Protein AF-A0A958UTD5-F1 (afdb_monomer_lite)

Structure (mmCIF, N/CA/C/O backbone):
data_AF-A0A958UTD5-F1
#
_entry.id   AF-A0A958UTD5-F1
#
loop_
_atom_site.group_PDB
_atom_site.id
_atom_site.type_symbol
_atom_site.label_atom_id
_atom_site.label_alt_id
_atom_site.label_comp_id
_atom_site.label_asym_id
_atom_site.label_entity_id
_atom_site.label_seq_id
_atom_site.pdbx_PDB_ins_code
_atom_site.Cartn_x
_atom_site.Cartn_y
_atom_site.Cartn_z
_atom_site.occupancy
_atom_site.B_iso_or_equiv
_atom_site.auth_seq_id
_atom_site.auth_comp_id
_atom_site.auth_asym_id
_atom_site.auth_atom_id
_atom_site.pdbx_PDB_model_num
ATOM 1 N N . MET A 1 1 ? 31.547 -6.204 -15.109 1.00 34.34 1 MET A N 1
ATOM 2 C CA . MET A 1 1 ? 30.559 -6.948 -15.912 1.00 34.34 1 MET A CA 1
ATOM 3 C C . MET A 1 1 ? 29.191 -6.497 -15.443 1.00 34.34 1 MET A C 1
ATOM 5 O O . MET A 1 1 ? 28.752 -6.957 -14.401 1.00 34.34 1 MET A O 1
ATOM 9 N N . PHE A 1 2 ? 28.576 -5.551 -16.143 1.00 44.38 2 PHE A N 1
ATOM 10 C CA . PHE A 1 2 ? 27.148 -5.279 -16.006 1.00 44.38 2 PHE A CA 1
ATOM 11 C C . PHE A 1 2 ? 26.565 -5.608 -17.376 1.00 44.38 2 PHE A C 1
ATOM 13 O O . PHE A 1 2 ? 27.092 -5.144 -18.383 1.00 44.38 2 PHE A O 1
ATOM 20 N N . SER A 1 3 ? 25.631 -6.554 -17.414 1.00 45.47 3 SER A N 1
ATOM 21 C CA . SER A 1 3 ? 24.978 -6.964 -18.653 1.00 45.47 3 SER A CA 1
ATOM 22 C C . SER A 1 3 ? 23.932 -5.908 -18.993 1.00 45.47 3 SER A C 1
ATOM 24 O O . SER A 1 3 ? 23.041 -5.669 -18.185 1.00 45.47 3 SER A O 1
ATOM 26 N N . ASP A 1 4 ? 24.034 -5.284 -20.167 1.00 53.72 4 ASP A N 1
ATOM 27 C CA . ASP A 1 4 ? 23.100 -4.252 -20.655 1.00 53.72 4 ASP A CA 1
ATOM 28 C C . ASP A 1 4 ? 21.785 -4.840 -21.211 1.00 53.72 4 ASP A C 1
ATOM 30 O O . ASP A 1 4 ? 21.012 -4.162 -21.881 1.00 53.72 4 ASP A O 1
ATOM 34 N N . THR A 1 5 ? 21.525 -6.125 -20.965 1.00 56.47 5 THR A N 1
ATOM 35 C CA . THR A 1 5 ? 20.341 -6.843 -21.451 1.00 56.47 5 THR A CA 1
ATOM 36 C C . THR A 1 5 ? 19.611 -7.455 -20.269 1.00 56.47 5 THR A C 1
ATOM 38 O O . THR A 1 5 ? 20.050 -8.463 -19.723 1.00 56.47 5 THR A O 1
ATOM 41 N N . TYR A 1 6 ? 18.506 -6.823 -19.874 1.00 56.47 6 TYR A N 1
ATOM 42 C CA . TYR A 1 6 ? 17.546 -7.424 -18.956 1.00 56.47 6 TYR A CA 1
ATOM 43 C C . TYR A 1 6 ? 16.727 -8.454 -19.730 1.00 56.47 6 TYR A C 1
ATOM 45 O O . TYR A 1 6 ? 16.161 -8.139 -20.780 1.00 56.47 6 TYR A O 1
ATOM 53 N N . PHE A 1 7 ? 16.659 -9.683 -19.228 1.00 61.56 7 PHE A N 1
ATOM 54 C CA . PHE A 1 7 ? 15.677 -10.653 -19.706 1.00 61.56 7 PHE A CA 1
ATOM 55 C C . PHE A 1 7 ? 14.349 -10.433 -18.967 1.00 61.56 7 PHE A C 1
ATOM 57 O O . PHE A 1 7 ? 14.340 -10.075 -17.794 1.00 61.56 7 PHE A O 1
ATOM 64 N N . GLU A 1 8 ? 13.210 -10.701 -19.610 1.00 61.16 8 GLU A N 1
ATOM 65 C CA . GLU A 1 8 ? 11.864 -10.569 -19.007 1.00 61.16 8 GLU A CA 1
ATOM 66 C C . GLU A 1 8 ? 11.704 -11.301 -17.654 1.00 61.16 8 GLU A C 1
ATOM 68 O O . GLU A 1 8 ? 10.902 -10.910 -16.806 1.00 61.16 8 GLU A O 1
ATOM 73 N N . ASN A 1 9 ? 12.492 -12.358 -17.428 1.00 60.03 9 ASN A N 1
ATOM 74 C CA . ASN A 1 9 ? 12.509 -13.133 -16.183 1.00 60.03 9 ASN A CA 1
ATOM 75 C C . ASN A 1 9 ? 13.319 -12.488 -15.043 1.00 60.03 9 ASN A C 1
ATOM 77 O O . ASN A 1 9 ? 13.355 -13.034 -13.944 1.00 60.03 9 ASN A O 1
ATOM 81 N N . GLU A 1 10 ? 13.955 -11.347 -15.291 1.00 73.12 10 GLU A N 1
ATOM 82 C CA . GLU A 1 10 ? 14.724 -10.573 -14.310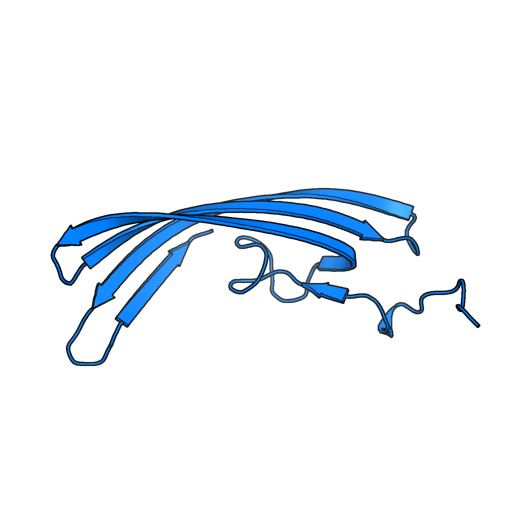 1.00 73.12 10 GLU A CA 1
ATOM 83 C C . GLU A 1 10 ? 14.011 -9.270 -13.912 1.00 73.12 10 GLU A C 1
ATOM 85 O O . GLU A 1 10 ? 14.483 -8.553 -13.030 1.00 73.12 10 GLU A O 1
ATOM 90 N N . LEU A 1 11 ? 12.867 -8.957 -14.539 1.00 83.19 11 LEU A N 1
ATOM 91 C CA . LEU A 1 11 ? 12.060 -7.791 -14.188 1.00 83.19 11 LEU A CA 1
ATOM 92 C C . LEU A 1 11 ? 11.470 -7.940 -12.783 1.00 83.19 11 LEU A C 1
ATOM 94 O O . LEU A 1 11 ? 10.943 -8.991 -12.406 1.00 83.19 11 LEU A O 1
ATOM 98 N N . LEU A 1 12 ? 11.484 -6.840 -12.034 1.00 88.81 12 LEU A N 1
ATOM 99 C CA . LEU A 1 12 ? 10.781 -6.732 -10.765 1.00 88.81 12 LEU A CA 1
ATOM 100 C C . LEU A 1 12 ? 9.281 -6.780 -11.040 1.00 88.81 12 LEU A C 1
ATOM 102 O O . LEU A 1 12 ? 8.767 -5.965 -11.807 1.00 88.81 12 LEU A O 1
ATOM 106 N N . ARG A 1 13 ? 8.585 -7.720 -10.396 1.00 91.12 13 ARG A N 1
ATOM 107 C CA . ARG A 1 13 ? 7.129 -7.854 -10.479 1.00 91.12 13 ARG A CA 1
ATOM 108 C C . ARG A 1 13 ? 6.479 -7.367 -9.196 1.00 91.12 13 ARG A C 1
ATOM 110 O O . ARG A 1 13 ? 6.937 -7.703 -8.107 1.00 91.12 13 ARG A O 1
ATOM 117 N N . PHE A 1 14 ? 5.446 -6.545 -9.334 1.00 94.06 14 PHE A N 1
ATOM 118 C CA . PHE A 1 14 ? 4.767 -5.907 -8.211 1.00 94.06 14 PHE A CA 1
ATOM 119 C C . PHE A 1 14 ? 3.314 -5.549 -8.565 1.00 94.06 14 PHE A C 1
ATOM 121 O O . PHE A 1 14 ? 2.822 -5.882 -9.643 1.00 94.06 14 PHE A O 1
ATOM 128 N N . GLY A 1 15 ? 2.606 -4.907 -7.637 1.00 91.50 15 GLY A N 1
ATOM 129 C CA . GLY A 1 15 ? 1.147 -4.758 -7.669 1.00 91.50 15 GLY A CA 1
ATOM 130 C C . GLY A 1 15 ? 0.479 -5.661 -6.635 1.00 91.50 15 GLY A C 1
ATOM 131 O O . GLY A 1 15 ? 1.024 -6.705 -6.269 1.00 91.50 15 GLY A O 1
ATOM 132 N N . GLY A 1 16 ? -0.666 -5.229 -6.112 1.00 92.56 16 GLY A N 1
ATOM 133 C CA . GLY A 1 16 ? -1.403 -5.925 -5.058 1.00 92.56 16 GLY A CA 1
ATOM 134 C C . GLY A 1 16 ? -1.291 -5.264 -3.683 1.00 92.56 16 GLY A C 1
ATOM 135 O O . GLY A 1 16 ? -0.655 -4.225 -3.493 1.00 92.56 16 GLY A O 1
ATOM 136 N N . ILE A 1 17 ? -1.918 -5.891 -2.684 1.00 89.06 17 ILE A N 1
ATOM 137 C CA . ILE A 1 17 ? -2.159 -5.285 -1.363 1.00 89.06 17 ILE A CA 1
ATOM 138 C C . ILE A 1 17 ? -0.885 -4.928 -0.571 1.00 89.06 17 ILE A C 1
ATOM 140 O O . ILE A 1 17 ? -0.930 -4.056 0.296 1.00 89.06 17 ILE A O 1
ATOM 144 N N . ASN A 1 18 ? 0.241 -5.579 -0.879 1.00 87.81 18 ASN A N 1
ATOM 145 C CA . ASN A 1 18 ? 1.548 -5.354 -0.245 1.00 87.81 18 ASN A CA 1
ATOM 146 C C . ASN A 1 18 ? 2.474 -4.436 -1.069 1.00 87.81 18 ASN A C 1
ATOM 148 O O . ASN A 1 18 ? 3.654 -4.308 -0.753 1.00 87.81 18 ASN A O 1
ATOM 152 N N . SER A 1 19 ? 1.961 -3.837 -2.144 1.00 91.75 19 SER A N 1
ATOM 153 C CA . SER A 1 19 ? 2.702 -2.980 -3.067 1.00 91.75 19 SER A CA 1
ATOM 154 C C . SER A 1 19 ? 1.871 -1.724 -3.367 1.00 91.75 19 SER A C 1
ATOM 156 O O . SER A 1 19 ? 1.474 -1.026 -2.436 1.00 91.75 19 SER A O 1
ATOM 158 N N . ILE A 1 20 ? 1.607 -1.406 -4.636 1.00 93.94 20 ILE A N 1
ATOM 159 C CA . ILE A 1 20 ? 0.611 -0.407 -5.021 1.00 93.94 20 ILE A CA 1
ATOM 160 C C . ILE A 1 20 ? -0.792 -1.025 -4.970 1.00 93.94 20 ILE A C 1
ATOM 162 O O . ILE A 1 20 ? -1.114 -1.959 -5.710 1.00 93.94 20 ILE A O 1
ATOM 166 N N . ARG A 1 21 ? -1.626 -0.512 -4.064 1.00 95.12 21 ARG A N 1
ATOM 167 C CA . ARG A 1 21 ? -3.002 -0.982 -3.867 1.00 95.12 21 ARG A CA 1
ATOM 168 C C . ARG A 1 21 ? -3.902 -0.476 -5.001 1.00 95.12 21 ARG A C 1
ATOM 170 O O . ARG A 1 21 ? -3.655 0.593 -5.553 1.00 95.12 21 ARG A O 1
ATOM 177 N N . GLY A 1 22 ? -4.919 -1.269 -5.351 1.00 91.62 22 GLY A N 1
ATOM 178 C CA . GLY A 1 22 ? -5.794 -1.038 -6.514 1.00 91.62 22 GLY A CA 1
ATOM 179 C C . GLY A 1 22 ? -5.308 -1.687 -7.819 1.00 91.62 22 GLY A C 1
ATOM 180 O O . GLY A 1 22 ? -5.950 -1.552 -8.856 1.00 91.62 22 GLY A O 1
ATOM 181 N N . PHE A 1 23 ? -4.185 -2.413 -7.776 1.00 94.69 23 PHE A N 1
ATOM 182 C CA . PHE A 1 23 ? -3.646 -3.181 -8.901 1.00 94.69 23 PHE A CA 1
ATOM 183 C C . PHE A 1 23 ? -3.623 -4.671 -8.567 1.00 94.69 23 PHE A C 1
ATOM 185 O O . PHE A 1 23 ? -3.430 -5.048 -7.410 1.00 94.69 23 PHE A O 1
ATOM 192 N N . GLU A 1 24 ? -3.776 -5.507 -9.593 1.00 94.00 24 GLU A N 1
ATOM 193 C CA . GLU A 1 24 ? -3.690 -6.963 -9.466 1.00 94.00 24 GLU A CA 1
ATOM 194 C C . GLU A 1 24 ? -2.291 -7.408 -9.022 1.00 94.00 24 GLU A C 1
ATOM 196 O O . GLU A 1 24 ? -1.276 -6.770 -9.334 1.00 94.00 24 GLU A O 1
ATOM 201 N N . GLU A 1 25 ? -2.233 -8.522 -8.296 1.00 93.50 25 G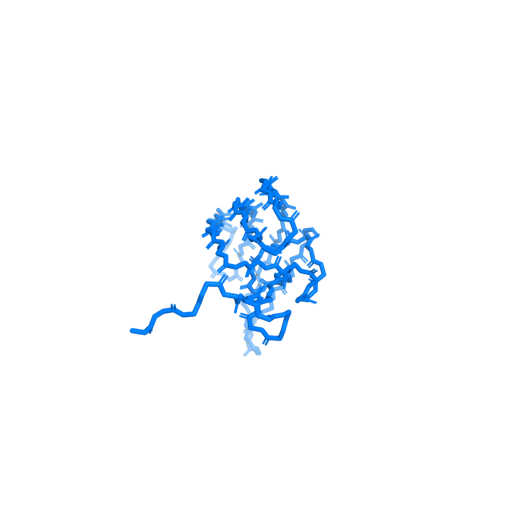LU A N 1
ATOM 202 C CA . GLU A 1 25 ? -0.991 -9.025 -7.715 1.00 93.50 25 GLU A CA 1
ATOM 203 C C . GLU A 1 25 ? 0.039 -9.395 -8.796 1.00 93.50 25 GLU A C 1
ATOM 205 O O . GLU A 1 25 ? -0.260 -10.142 -9.726 1.00 93.50 25 GLU A O 1
ATOM 210 N N . ASN A 1 26 ? 1.266 -8.871 -8.671 1.00 91.88 26 ASN A N 1
ATOM 211 C CA . ASN A 1 26 ? 2.383 -9.104 -9.606 1.00 91.88 26 ASN A CA 1
ATOM 212 C C . ASN A 1 26 ? 2.092 -8.764 -11.084 1.00 91.88 26 ASN A C 1
ATOM 214 O O . ASN A 1 26 ? 2.767 -9.273 -11.986 1.00 91.88 26 ASN A O 1
ATOM 218 N N . SER A 1 27 ? 1.098 -7.910 -11.340 1.00 92.19 27 SER A N 1
ATOM 219 C CA . SER A 1 27 ? 0.689 -7.511 -12.692 1.00 92.19 27 SER A CA 1
ATOM 220 C C . SER A 1 27 ? 1.616 -6.478 -13.339 1.00 92.19 27 SER A C 1
ATOM 222 O O . SER A 1 27 ? 1.675 -6.394 -14.565 1.00 92.19 27 SER A O 1
ATOM 224 N N . LEU A 1 28 ? 2.362 -5.716 -12.538 1.00 93.12 28 LEU A N 1
ATOM 225 C CA . LEU A 1 28 ? 3.278 -4.678 -13.004 1.00 93.12 28 LEU A CA 1
ATOM 226 C C . LEU A 1 28 ? 4.695 -5.241 -13.086 1.00 93.12 28 LEU A C 1
ATOM 228 O O . LEU A 1 28 ? 5.145 -5.904 -12.154 1.00 93.12 28 LEU A O 1
ATOM 232 N N . ALA A 1 29 ? 5.400 -4.961 -14.182 1.00 93.00 29 ALA A N 1
ATOM 233 C CA . ALA A 1 29 ? 6.775 -5.398 -14.404 1.00 93.00 29 ALA A CA 1
ATOM 234 C C . ALA A 1 29 ? 7.671 -4.202 -14.749 1.00 93.00 29 ALA A C 1
ATOM 236 O O . ALA A 1 29 ? 7.337 -3.406 -15.627 1.00 93.00 29 ALA A O 1
ATOM 237 N N . ALA A 1 30 ? 8.804 -4.071 -14.061 1.00 93.00 30 ALA A N 1
ATOM 238 C CA . ALA A 1 30 ? 9.720 -2.950 -14.246 1.00 93.00 30 ALA A CA 1
ATOM 239 C C . ALA A 1 30 ? 11.180 -3.363 -14.043 1.00 93.00 30 ALA A C 1
ATOM 241 O O . ALA A 1 30 ? 11.491 -4.229 -13.225 1.00 93.00 30 ALA A O 1
ATOM 242 N N . THR A 1 31 ? 12.094 -2.702 -14.753 1.00 92.31 31 THR A N 1
ATOM 243 C CA . THR A 1 31 ? 13.536 -2.809 -14.480 1.00 92.31 31 THR A CA 1
ATOM 244 C C . THR A 1 31 ? 13.907 -2.031 -13.219 1.00 92.31 31 THR A C 1
ATOM 246 O O . THR A 1 31 ? 14.791 -2.438 -12.473 1.00 92.31 31 THR A O 1
ATOM 249 N N . ALA A 1 32 ? 13.206 -0.927 -12.954 1.00 92.00 32 ALA A N 1
ATOM 250 C CA . ALA A 1 32 ? 13.319 -0.155 -11.725 1.00 92.00 32 ALA A CA 1
ATOM 251 C C . ALA A 1 32 ? 11.973 0.500 -11.403 1.00 92.00 32 ALA A C 1
ATOM 253 O O . ALA A 1 32 ? 11.276 0.969 -12.300 1.00 92.00 32 ALA A O 1
ATOM 254 N N . TYR A 1 33 ? 11.605 0.568 -10.126 1.00 95.12 33 TYR A N 1
ATOM 255 C CA . TYR A 1 33 ? 10.431 1.325 -9.703 1.00 95.12 33 TYR A CA 1
ATOM 256 C C . TYR A 1 33 ? 10.654 1.963 -8.331 1.00 95.12 33 TYR A C 1
ATOM 258 O O . TYR A 1 33 ? 11.397 1.452 -7.493 1.00 95.12 33 TYR A O 1
ATOM 266 N N . GLY A 1 34 ? 10.007 3.101 -8.112 1.00 95.31 34 GLY A N 1
ATOM 267 C CA . GLY A 1 34 ? 9.857 3.739 -6.814 1.00 95.31 34 GLY A CA 1
ATOM 268 C C . GLY A 1 34 ? 8.399 3.665 -6.389 1.00 95.31 34 GLY A C 1
ATOM 269 O O . GLY A 1 34 ? 7.507 3.945 -7.188 1.00 95.31 34 GLY A O 1
ATOM 270 N N . LEU A 1 35 ? 8.151 3.294 -5.137 1.00 96.19 35 LEU A N 1
ATOM 271 C CA . LEU A 1 35 ? 6.815 3.220 -4.556 1.00 96.19 35 LEU A CA 1
ATOM 272 C C . LEU A 1 35 ? 6.789 3.991 -3.239 1.00 96.19 35 LEU A C 1
ATOM 274 O O . LEU A 1 35 ? 7.644 3.799 -2.376 1.00 96.19 35 LEU A O 1
ATOM 278 N N . LEU A 1 36 ? 5.786 4.846 -3.091 1.00 96.75 36 LEU A N 1
ATOM 279 C CA . LEU A 1 36 ? 5.490 5.580 -1.875 1.00 96.75 36 LEU A CA 1
ATOM 280 C C . LEU A 1 36 ? 4.060 5.256 -1.452 1.00 96.75 36 LEU A C 1
ATOM 282 O O . LEU A 1 36 ? 3.106 5.616 -2.137 1.00 96.75 36 LEU A O 1
ATOM 286 N N . ASN A 1 37 ? 3.928 4.575 -0.317 1.00 95.75 37 ASN A N 1
ATOM 287 C CA . ASN A 1 37 ? 2.645 4.217 0.271 1.00 95.75 37 ASN A CA 1
ATOM 288 C C . ASN A 1 37 ? 2.322 5.163 1.429 1.00 95.75 37 ASN A C 1
ATOM 290 O O . ASN A 1 37 ? 3.054 5.212 2.419 1.00 95.75 37 ASN A O 1
ATOM 294 N N . LEU A 1 38 ? 1.209 5.884 1.334 1.00 95.75 38 LEU A N 1
ATOM 295 C CA . LEU A 1 38 ? 0.679 6.699 2.421 1.00 95.75 38 LEU A CA 1
ATOM 296 C C . LEU A 1 38 ? -0.572 6.042 2.988 1.00 95.75 38 LEU A C 1
ATOM 298 O O . LEU A 1 38 ? -1.482 5.646 2.262 1.00 95.75 38 LEU A O 1
ATOM 302 N N . GLU A 1 39 ? -0.617 5.948 4.312 1.00 96.00 39 GLU A N 1
ATOM 303 C CA . GLU A 1 39 ? -1.787 5.492 5.050 1.00 96.00 39 GLU A CA 1
ATOM 304 C C . GLU A 1 39 ? -2.085 6.492 6.164 1.00 96.00 39 GLU A C 1
ATOM 306 O O . GLU A 1 39 ? -1.296 6.653 7.098 1.00 96.00 39 GLU A O 1
ATOM 311 N N . TYR A 1 40 ? -3.221 7.179 6.069 1.00 96.62 40 TYR A N 1
ATOM 312 C CA . TYR A 1 40 ? -3.674 8.084 7.118 1.00 96.62 40 TYR A CA 1
ATOM 313 C C . TYR A 1 40 ? -4.706 7.375 7.985 1.00 96.62 40 TYR A C 1
ATOM 315 O O . TYR A 1 40 ? -5.785 7.035 7.507 1.00 96.62 40 TYR A O 1
ATOM 323 N N . ARG A 1 41 ? -4.378 7.152 9.262 1.00 96.69 41 ARG A N 1
ATOM 324 C CA . ARG A 1 41 ? -5.207 6.390 10.202 1.00 96.69 41 ARG A CA 1
ATOM 325 C C . ARG A 1 41 ? -5.837 7.292 11.256 1.00 96.69 41 ARG A C 1
ATOM 327 O O . ARG A 1 41 ? -5.131 7.917 12.043 1.00 96.69 41 ARG A O 1
ATOM 334 N N . TYR A 1 42 ? -7.163 7.271 11.325 1.00 97.69 42 TYR A N 1
ATOM 335 C CA . TYR A 1 42 ? -7.941 7.940 12.359 1.00 97.69 42 TYR A CA 1
ATOM 336 C C . TYR A 1 42 ? -8.536 6.923 13.337 1.00 97.69 42 TYR A C 1
ATOM 338 O O . TYR A 1 42 ? -9.254 6.002 12.942 1.00 97.69 42 TYR A O 1
ATOM 346 N N . SER A 1 43 ? -8.223 7.084 14.623 1.00 97.50 43 SER A N 1
ATOM 347 C CA . SER A 1 43 ? -8.729 6.218 15.690 1.00 97.50 43 SER A CA 1
ATOM 348 C C . SER A 1 43 ? -10.131 6.659 16.106 1.00 97.50 43 SER A C 1
ATOM 350 O O . SER A 1 43 ? -10.306 7.769 16.606 1.00 97.50 43 SER A O 1
ATOM 352 N N . LEU A 1 44 ? -11.126 5.794 15.898 1.00 96.50 44 LEU A N 1
ATOM 353 C CA . LEU A 1 44 ? -12.510 6.021 16.333 1.00 96.50 44 LEU A CA 1
ATOM 354 C C . LEU A 1 44 ? -12.717 5.579 17.783 1.00 96.50 44 LEU A C 1
ATOM 356 O O . LEU A 1 44 ? -13.540 6.134 18.505 1.00 96.50 44 LEU A O 1
ATOM 360 N N . SER A 1 45 ? -11.978 4.554 18.204 1.00 96.00 45 SER A N 1
ATOM 361 C CA . SER A 1 45 ? -11.959 4.046 19.572 1.00 96.00 45 SER A CA 1
ATOM 362 C C . SER A 1 45 ? -10.644 3.297 19.819 1.00 96.00 45 SER A C 1
ATOM 364 O O . SER A 1 45 ? -9.942 2.973 18.861 1.00 96.00 45 SER A O 1
ATOM 366 N N . PRO A 1 46 ? -10.305 2.941 21.070 1.00 94.88 46 PRO A N 1
ATOM 367 C CA . PRO A 1 46 ? -9.084 2.184 21.360 1.00 94.88 46 PRO A CA 1
ATOM 368 C C . PRO A 1 46 ? -8.951 0.861 20.585 1.00 94.88 46 PRO A C 1
ATOM 370 O O . PRO A 1 46 ? -7.839 0.382 20.385 1.00 94.88 46 PRO A O 1
ATOM 373 N N . SER A 1 47 ? -10.066 0.275 20.140 1.00 96.56 47 SER A N 1
ATOM 374 C CA . SER A 1 47 ? -10.102 -0.975 19.379 1.00 96.56 47 SER A CA 1
ATOM 375 C C . SER A 1 47 ? -10.503 -0.796 17.913 1.00 96.56 47 SER A C 1
ATOM 377 O O . SER A 1 47 ? -10.652 -1.796 17.217 1.00 96.56 47 SER A O 1
ATOM 379 N N . MET A 1 48 ? -10.688 0.429 17.407 1.00 97.88 48 MET A N 1
ATOM 380 C CA . MET A 1 48 ? -11.167 0.644 16.039 1.00 97.88 48 MET A CA 1
ATOM 381 C C . MET A 1 48 ? -10.539 1.864 15.381 1.00 97.88 48 MET A C 1
ATOM 383 O O . MET A 1 48 ? -10.489 2.949 15.959 1.00 97.88 48 MET A O 1
ATOM 387 N N . PHE A 1 49 ? -10.156 1.709 14.120 1.00 98.06 49 PHE A N 1
ATOM 388 C CA . PHE A 1 49 ? -9.701 2.812 13.288 1.00 98.06 49 PHE A CA 1
ATOM 389 C C . PHE A 1 49 ? -10.302 2.742 11.891 1.00 98.06 49 PHE A C 1
ATOM 391 O O . PHE A 1 49 ? -10.591 1.666 11.369 1.00 98.06 49 PHE A O 1
ATOM 398 N N . VAL A 1 50 ? -10.416 3.903 11.265 1.00 98.25 50 VAL A N 1
ATOM 399 C CA . VAL A 1 50 ? -10.602 4.038 9.819 1.00 98.25 50 VAL A CA 1
ATOM 400 C C . VAL A 1 50 ? -9.324 4.600 9.226 1.00 98.25 50 VAL A C 1
ATOM 402 O O . VAL A 1 50 ? -8.549 5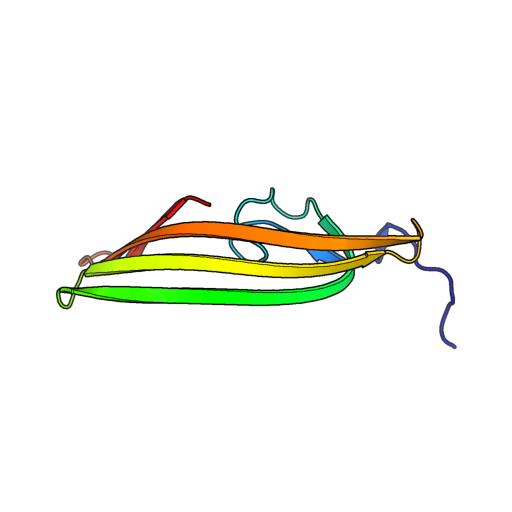.267 9.915 1.00 98.25 50 VAL A O 1
ATOM 405 N N . HIS A 1 51 ? -9.056 4.296 7.968 1.00 97.44 51 HIS A N 1
ATOM 406 C CA . HIS A 1 51 ? -7.887 4.823 7.288 1.00 97.44 51 HIS A CA 1
ATOM 407 C C . HIS A 1 51 ? -8.164 5.075 5.817 1.00 97.44 51 HIS A C 1
ATOM 409 O O . HIS A 1 51 ? -8.995 4.407 5.201 1.00 97.44 51 HIS A O 1
ATOM 415 N N . THR A 1 52 ? -7.446 6.043 5.269 1.00 97.56 52 THR A N 1
ATOM 416 C CA . THR A 1 52 ? -7.343 6.263 3.831 1.00 97.56 52 THR A CA 1
ATOM 417 C C . THR A 1 52 ? -5.966 5.846 3.352 1.00 97.56 52 THR A C 1
ATOM 419 O O . THR A 1 52 ? -4.996 5.809 4.114 1.00 97.56 52 THR A O 1
ATOM 422 N N . ILE A 1 53 ? -5.909 5.496 2.079 1.00 97.19 53 ILE A N 1
ATOM 423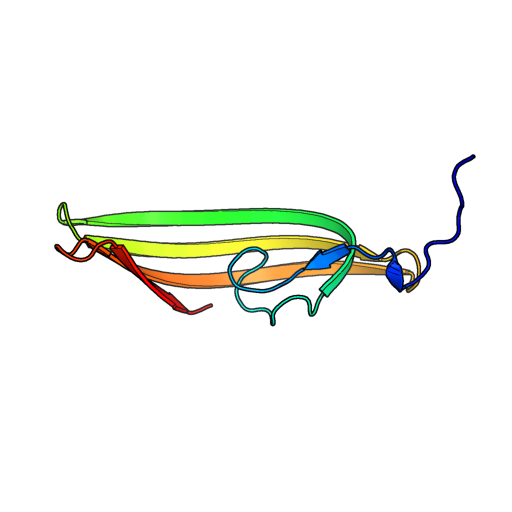 C CA . ILE A 1 53 ? -4.751 4.944 1.403 1.00 97.19 53 ILE A CA 1
ATOM 424 C C . ILE A 1 53 ? -4.496 5.795 0.173 1.00 97.19 53 ILE A C 1
ATOM 426 O O . ILE A 1 53 ? -5.409 6.014 -0.624 1.00 97.19 53 ILE A O 1
ATOM 430 N N . THR A 1 54 ? -3.251 6.224 0.017 1.00 97.25 54 THR A N 1
ATOM 431 C CA . THR A 1 54 ? -2.786 6.894 -1.189 1.00 97.25 54 THR A CA 1
ATOM 432 C C . THR A 1 54 ? -1.416 6.354 -1.548 1.00 97.25 54 THR A C 1
ATOM 434 O O . THR A 1 54 ? -0.451 6.558 -0.816 1.00 97.25 54 THR A O 1
ATOM 437 N N . ASP A 1 55 ? -1.325 5.689 -2.686 1.00 97.19 55 ASP A N 1
ATOM 438 C CA . ASP A 1 55 ? -0.096 5.098 -3.184 1.00 97.19 55 ASP A CA 1
ATOM 439 C C . ASP A 1 55 ? 0.356 5.839 -4.442 1.00 97.19 55 ASP A C 1
ATOM 441 O O . ASP A 1 55 ? -0.438 6.121 -5.338 1.00 97.19 55 ASP A O 1
ATOM 445 N N . PHE A 1 56 ? 1.645 6.148 -4.514 1.00 97.25 56 PHE A N 1
ATOM 446 C CA . PHE A 1 56 ? 2.285 6.770 -5.665 1.00 97.25 56 PHE A CA 1
ATOM 447 C C . PHE A 1 56 ? 3.403 5.857 -6.142 1.00 97.25 56 PHE A C 1
ATOM 449 O O . PHE A 1 56 ? 4.319 5.555 -5.376 1.00 97.25 56 PHE A O 1
ATOM 456 N N . CYS A 1 57 ? 3.363 5.439 -7.401 1.00 96.81 57 CYS A N 1
ATOM 457 C CA . CYS A 1 57 ? 4.424 4.639 -7.990 1.00 96.81 57 CYS A CA 1
ATOM 458 C C . CYS A 1 57 ? 4.955 5.295 -9.257 1.00 96.81 57 CYS A C 1
ATOM 460 O O . CYS A 1 57 ? 4.195 5.781 -10.089 1.00 96.81 57 CYS A O 1
ATOM 462 N N . TYR A 1 58 ? 6.272 5.301 -9.398 1.00 96.94 58 TYR A N 1
ATOM 463 C CA . TYR A 1 58 ? 6.948 5.586 -10.649 1.00 96.94 58 TYR A CA 1
ATOM 464 C C . TYR A 1 58 ? 7.664 4.320 -11.091 1.00 96.94 58 TYR A C 1
ATOM 466 O O . TYR A 1 58 ? 8.423 3.758 -10.303 1.00 96.94 58 TYR A O 1
ATOM 474 N N . LEU A 1 59 ? 7.433 3.873 -12.317 1.00 95.31 59 LEU A N 1
ATOM 475 C CA . LEU A 1 59 ? 8.058 2.670 -12.852 1.00 95.31 59 LEU A CA 1
ATOM 476 C C . LEU A 1 59 ? 8.756 2.970 -14.171 1.00 95.31 59 LEU A C 1
ATOM 478 O O . LEU A 1 59 ? 8.273 3.763 -14.982 1.00 95.31 59 LEU A O 1
ATOM 482 N N . GLU A 1 60 ? 9.886 2.307 -14.373 1.00 94.31 60 GLU A N 1
ATOM 483 C CA . GLU A 1 60 ? 10.645 2.313 -15.612 1.00 94.31 60 GLU A CA 1
ATOM 484 C C . GLU A 1 60 ? 10.906 0.871 -16.047 1.00 94.31 60 GLU A C 1
ATOM 486 O O . GLU A 1 60 ? 11.399 0.044 -15.270 1.00 94.31 60 GLU A O 1
ATOM 491 N N . ASN A 1 61 ? 10.602 0.575 -17.303 1.00 92.19 61 ASN A N 1
ATOM 492 C CA . ASN A 1 61 ? 10.953 -0.675 -17.950 1.00 92.19 61 ASN A CA 1
ATOM 493 C C . ASN A 1 61 ? 11.823 -0.371 -19.171 1.00 92.19 61 ASN A C 1
ATOM 495 O O . ASN A 1 61 ? 11.337 0.108 -20.193 1.00 92.19 61 ASN A O 1
ATOM 499 N N . ASN A 1 62 ? 13.119 -0.653 -19.056 1.00 88.31 62 ASN A N 1
ATOM 500 C CA . ASN A 1 62 ? 14.083 -0.394 -20.124 1.00 88.31 62 ASN A CA 1
ATOM 501 C C . ASN A 1 62 ? 13.982 -1.395 -21.288 1.00 88.31 62 ASN A C 1
ATOM 503 O O . ASN A 1 62 ? 14.540 -1.124 -22.344 1.00 88.31 62 ASN A O 1
ATOM 507 N N . ILE A 1 63 ? 13.281 -2.526 -21.122 1.00 85.38 63 ILE A N 1
ATOM 508 C CA . ILE A 1 63 ? 13.050 -3.499 -22.204 1.00 85.38 63 ILE A CA 1
ATOM 509 C C . ILE A 1 63 ? 11.983 -2.971 -23.168 1.00 85.38 63 ILE A C 1
ATOM 511 O O . ILE A 1 63 ? 12.142 -3.054 -24.383 1.00 85.38 63 ILE A O 1
ATOM 515 N N . THR A 1 64 ? 10.902 -2.408 -22.624 1.00 86.12 64 THR A N 1
ATOM 516 C CA . THR A 1 64 ? 9.784 -1.844 -23.399 1.00 86.12 64 THR A CA 1
ATOM 517 C C . THR A 1 64 ? 9.886 -0.329 -23.598 1.00 86.12 64 THR A C 1
ATOM 519 O O . THR A 1 64 ? 8.978 0.269 -24.169 1.00 86.12 64 THR A O 1
ATOM 522 N N . GLU A 1 65 ? 10.967 0.294 -23.113 1.00 87.12 65 GLU A N 1
ATOM 523 C CA . GLU A 1 65 ? 11.175 1.751 -23.057 1.00 87.12 65 GLU A CA 1
ATOM 524 C C . GLU A 1 65 ? 10.013 2.518 -22.387 1.00 87.12 65 GLU A C 1
ATOM 526 O O . GLU A 1 65 ? 9.717 3.673 -22.701 1.00 87.12 65 GLU A O 1
ATOM 531 N N . GLN A 1 66 ? 9.345 1.876 -21.429 1.00 88.88 66 GLN A N 1
ATOM 532 C CA . GLN A 1 66 ? 8.148 2.389 -20.769 1.00 88.88 66 GLN A CA 1
ATOM 533 C C . GLN A 1 66 ? 8.504 3.153 -19.492 1.00 88.88 66 GLN A C 1
ATOM 535 O O . GLN A 1 66 ? 9.293 2.690 -18.667 1.00 88.88 66 GLN A O 1
ATOM 540 N N . LYS A 1 67 ? 7.875 4.317 -19.301 1.00 94.75 67 LYS A N 1
ATOM 541 C CA . LYS A 1 67 ? 7.967 5.118 -18.073 1.00 94.75 67 LYS A CA 1
ATOM 542 C C . LYS A 1 67 ? 6.582 5.571 -17.653 1.00 94.75 67 LYS A C 1
ATOM 544 O O . LYS A 1 67 ? 5.935 6.321 -18.382 1.00 94.75 67 LYS A O 1
ATOM 549 N N . GLU A 1 68 ? 6.140 5.149 -16.476 1.00 94.19 68 GLU A N 1
ATOM 550 C CA . GLU A 1 68 ? 4.780 5.413 -16.010 1.00 94.19 68 GLU A CA 1
ATOM 551 C C . GLU A 1 68 ? 4.726 5.922 -14.576 1.00 94.19 68 GLU A C 1
ATOM 553 O O . GLU A 1 68 ? 5.584 5.639 -13.739 1.00 94.19 68 GLU A O 1
ATOM 558 N N . LYS A 1 69 ? 3.673 6.695 -14.308 1.00 96.44 69 LYS A N 1
ATOM 559 C CA . LYS A 1 69 ? 3.286 7.147 -12.975 1.00 96.44 69 LYS A CA 1
ATOM 560 C C . LYS A 1 69 ? 1.925 6.556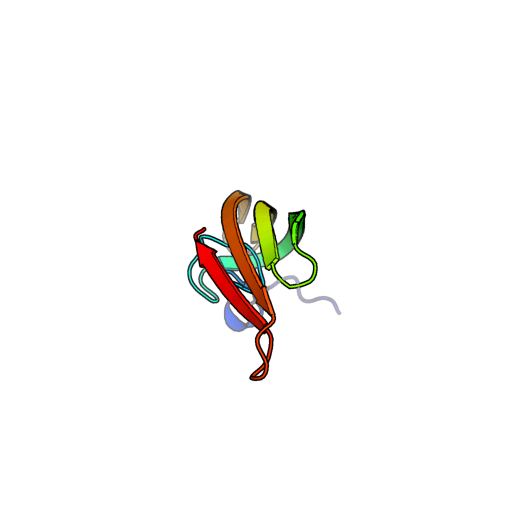 -12.663 1.00 96.44 69 LYS A C 1
ATOM 562 O O . LYS A 1 69 ? 0.949 6.884 -13.333 1.00 96.44 69 LYS A O 1
ATOM 567 N N . LEU A 1 70 ? 1.876 5.704 -11.653 1.00 96.12 70 LEU A N 1
ATOM 568 C CA . LEU A 1 70 ? 0.663 5.055 -11.187 1.00 96.12 70 LEU A CA 1
ATOM 569 C C . LEU A 1 70 ? 0.243 5.641 -9.844 1.00 96.12 70 LEU A C 1
ATOM 571 O O . LEU A 1 70 ? 1.072 6.043 -9.022 1.00 96.12 70 LEU A O 1
ATOM 575 N N . TYR A 1 71 ? -1.066 5.661 -9.634 1.00 95.75 71 TYR A N 1
ATOM 576 C CA . TYR A 1 71 ? -1.693 6.188 -8.435 1.00 95.75 71 TYR A CA 1
ATOM 577 C C . TYR A 1 71 ? -2.700 5.159 -7.933 1.00 95.75 71 TYR A C 1
ATOM 579 O O . TYR A 1 71 ? -3.516 4.672 -8.713 1.00 95.75 71 TYR A O 1
ATOM 587 N N . GLY A 1 72 ? -2.634 4.836 -6.648 1.00 95.06 72 GLY A N 1
ATOM 588 C CA . GLY A 1 72 ? -3.607 3.994 -5.961 1.00 95.06 72 GLY A CA 1
ATOM 589 C C . GLY A 1 72 ? -4.332 4.815 -4.907 1.00 95.06 72 GLY A C 1
ATOM 590 O O . GLY A 1 72 ? -3.698 5.562 -4.163 1.00 95.06 72 GLY A O 1
ATOM 591 N N . PHE A 1 73 ? -5.652 4.689 -4.829 1.00 96.06 73 PHE A N 1
ATOM 592 C CA . PHE A 1 73 ? -6.448 5.348 -3.798 1.00 96.06 73 PHE A CA 1
ATOM 593 C C . PHE A 1 73 ? -7.371 4.334 -3.164 1.00 96.06 73 PHE A C 1
ATOM 595 O O . PHE A 1 73 ? -8.035 3.579 -3.860 1.00 96.06 73 PHE A O 1
ATOM 602 N N . GLY A 1 74 ? -7.452 4.353 -1.844 1.00 95.88 74 GLY A N 1
ATOM 603 C CA . GLY A 1 74 ? -8.305 3.427 -1.132 1.00 95.88 74 GLY A CA 1
ATOM 604 C C . GLY A 1 74 ? -8.729 3.941 0.223 1.00 95.88 74 GLY A C 1
ATOM 605 O O . GLY A 1 74 ? -8.303 4.991 0.710 1.00 95.88 74 GLY A O 1
ATOM 606 N N . PHE A 1 75 ? -9.580 3.162 0.856 1.00 97.00 75 PHE A N 1
ATOM 607 C CA . PHE A 1 75 ? -10.000 3.374 2.223 1.00 97.00 75 PHE A CA 1
ATOM 608 C C . PHE A 1 75 ? -10.257 2.030 2.886 1.00 97.00 75 PHE A C 1
ATOM 610 O O . PHE A 1 75 ? -10.423 0.993 2.242 1.00 97.00 75 PHE A O 1
ATOM 617 N N . GLY A 1 76 ? -10.285 2.041 4.205 1.00 96.75 76 GLY A N 1
ATOM 618 C CA . GLY A 1 76 ? -10.514 0.831 4.958 1.00 96.75 76 GLY A CA 1
ATOM 619 C C . GLY A 1 76 ? -10.753 1.104 6.424 1.00 96.75 76 GLY A C 1
ATOM 620 O O . GLY A 1 76 ? -10.696 2.235 6.911 1.00 96.75 76 GLY A O 1
ATOM 621 N N . PHE A 1 77 ? -10.980 0.028 7.155 1.00 97.75 77 PHE A N 1
ATOM 622 C CA . PHE A 1 77 ? -11.118 0.072 8.598 1.00 97.75 77 PHE A CA 1
ATOM 623 C C . PHE A 1 77 ? -10.465 -1.149 9.233 1.00 97.75 77 PHE A C 1
ATOM 625 O O . PHE A 1 77 ? -10.239 -2.176 8.588 1.00 97.75 77 PHE A O 1
ATOM 632 N N . GLY A 1 78 ? -10.133 -1.012 10.508 1.00 97.81 78 GLY A N 1
ATOM 633 C CA . GLY A 1 78 ? -9.604 -2.088 11.325 1.00 97.81 78 GLY A CA 1
ATOM 634 C C . GLY A 1 78 ? -10.312 -2.142 12.667 1.00 97.81 78 GLY A C 1
ATOM 635 O O . GLY A 1 78 ? -10.581 -1.103 13.270 1.00 97.81 78 GLY A O 1
ATOM 636 N N . ILE A 1 79 ? -10.605 -3.357 13.124 1.00 98.19 79 ILE A N 1
ATOM 637 C CA . ILE A 1 79 ? -11.214 -3.644 14.422 1.00 98.19 79 ILE A CA 1
ATOM 638 C C . ILE A 1 79 ? -10.329 -4.657 15.144 1.00 98.19 79 ILE A C 1
ATOM 640 O O . ILE A 1 79 ? -10.097 -5.763 14.655 1.00 98.19 79 ILE A O 1
ATOM 644 N N . LEU A 1 80 ? -9.837 -4.282 16.319 1.00 97.81 80 LEU A N 1
ATOM 645 C CA . LEU A 1 80 ? -9.127 -5.173 17.219 1.00 97.81 80 LEU A CA 1
ATOM 646 C C . LEU A 1 80 ? -10.149 -5.975 18.029 1.00 97.81 80 LEU A C 1
ATOM 648 O O . LEU A 1 80 ? -10.873 -5.432 18.863 1.00 97.81 80 LEU A O 1
ATOM 652 N N . THR A 1 81 ? -10.202 -7.275 17.769 1.00 95.75 81 THR A N 1
ATOM 653 C CA . THR A 1 81 ? -11.053 -8.239 18.474 1.00 95.75 81 THR A CA 1
ATOM 654 C C . THR A 1 81 ? -10.201 -9.132 19.377 1.00 95.75 81 THR A C 1
ATOM 656 O O . THR A 1 81 ? -8.973 -9.120 19.296 1.00 95.75 81 THR A O 1
ATOM 659 N N . GLN A 1 82 ? -10.838 -9.965 20.203 1.00 95.75 82 GLN A N 1
ATOM 660 C CA . GLN A 1 82 ? -10.122 -10.973 21.000 1.00 95.75 82 GLN A CA 1
ATOM 661 C C . GLN A 1 82 ? -9.376 -12.004 20.132 1.00 95.75 82 GLN A C 1
ATOM 663 O O . GLN A 1 82 ? -8.374 -12.555 20.573 1.00 95.75 82 GLN A O 1
ATOM 668 N N . ALA A 1 83 ? -9.833 -12.236 18.896 1.00 95.75 83 ALA A N 1
ATOM 669 C CA . ALA A 1 83 ? -9.189 -13.135 17.939 1.00 95.75 83 ALA A CA 1
ATOM 670 C C . ALA A 1 83 ? -8.058 -12.461 17.132 1.00 95.75 83 ALA A C 1
ATOM 672 O O . ALA A 1 83 ? -7.408 -13.123 16.326 1.00 95.75 83 ALA A O 1
ATOM 673 N N . GLY A 1 84 ? -7.822 -11.157 17.328 1.00 96.00 84 GLY A N 1
ATOM 674 C CA . GLY A 1 84 ? -6.810 -10.374 16.617 1.00 96.00 84 GLY A CA 1
ATOM 675 C C . GLY A 1 84 ? -7.382 -9.194 15.828 1.00 96.00 84 GLY A C 1
ATOM 676 O O . GLY A 1 84 ? -8.545 -8.807 15.986 1.00 96.00 84 GLY A O 1
ATOM 677 N N . LEU A 1 85 ? -6.535 -8.592 14.988 1.00 96.25 85 LEU A N 1
ATOM 678 C CA . LEU A 1 85 ? -6.893 -7.452 14.144 1.00 96.25 85 LEU A CA 1
ATOM 679 C C . LEU A 1 85 ? -7.625 -7.927 12.885 1.00 96.25 85 LEU A C 1
ATOM 681 O O . LEU A 1 85 ? -7.012 -8.476 11.972 1.00 96.25 85 LEU A O 1
ATOM 685 N N . PHE A 1 86 ? -8.920 -7.644 12.809 1.00 97.12 86 PHE A N 1
ATOM 686 C CA . PHE A 1 86 ? -9.662 -7.705 11.556 1.00 97.12 86 PHE A CA 1
ATOM 687 C C . PHE A 1 86 ? -9.432 -6.405 10.781 1.00 97.12 86 PHE A C 1
ATOM 689 O O . PHE A 1 86 ? -9.632 -5.323 11.333 1.00 97.12 86 PHE A O 1
ATOM 696 N N . ARG A 1 87 ? -9.019 -6.490 9.513 1.00 95.38 87 ARG A N 1
ATOM 697 C CA . ARG A 1 87 ? -8.789 -5.326 8.646 1.00 95.38 87 ARG A CA 1
ATOM 698 C C . ARG A 1 87 ? -9.436 -5.552 7.288 1.00 95.38 87 ARG A C 1
ATOM 700 O O . ARG A 1 87 ? -9.196 -6.582 6.666 1.00 95.38 87 ARG A O 1
ATOM 707 N N . LEU A 1 88 ? -10.191 -4.561 6.824 1.00 95.56 88 LEU A N 1
ATOM 708 C CA . LEU A 1 88 ? -10.769 -4.528 5.485 1.00 95.56 88 LEU A CA 1
ATOM 709 C C . LEU A 1 88 ? -10.276 -3.284 4.749 1.00 95.56 88 LEU A C 1
ATOM 711 O O . LEU A 1 88 ? -10.256 -2.191 5.317 1.00 95.56 88 LEU A O 1
ATOM 715 N N . VAL A 1 89 ? -9.866 -3.476 3.498 1.00 94.88 89 VAL A N 1
ATOM 716 C CA . VAL A 1 89 ? -9.328 -2.443 2.610 1.00 94.88 89 VAL A CA 1
ATOM 717 C C . VAL A 1 89 ? -10.026 -2.562 1.264 1.00 94.88 89 VAL A C 1
ATOM 719 O O . VAL A 1 89 ? -10.182 -3.669 0.752 1.00 94.88 89 VAL A O 1
ATOM 722 N N . TYR A 1 90 ? -10.417 -1.425 0.705 1.00 94.38 90 TYR A N 1
ATOM 723 C CA . TYR A 1 90 ? -10.890 -1.287 -0.663 1.00 94.38 90 TYR A CA 1
ATOM 724 C C . TYR A 1 90 ? -10.030 -0.235 -1.362 1.00 94.38 90 TYR A C 1
ATOM 726 O O . TYR A 1 90 ? -9.856 0.863 -0.826 1.00 94.38 90 TYR A O 1
ATOM 734 N N . ALA A 1 91 ? -9.461 -0.587 -2.509 1.00 90.88 91 ALA A N 1
ATOM 735 C CA . ALA A 1 91 ? -8.573 0.245 -3.311 1.00 90.88 91 ALA A CA 1
ATOM 736 C C . ALA A 1 91 ? -8.729 -0.123 -4.786 1.00 90.88 91 ALA A C 1
ATOM 738 O O . ALA A 1 91 ? -9.036 -1.311 -5.035 1.00 90.88 91 ALA A O 1
#

pLDDT: mean 90.08, std 13.26, range [34.34, 98.25]

Secondary structure (DSSP, 8-state):
---S---GGGSEEE-STTS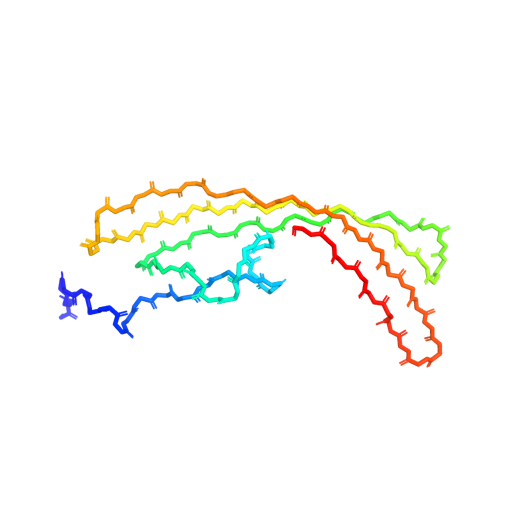STTS-TT-EEESEEEEEEEEEEEEEETTEEEEEEEEEEEEEETTTTEEEEEEEEEEEEEEEETTEEEEEEE-

Foldseek 3Di:
DDDPDDDQVNWDFADDDVFAHPGDGSPDTAPDKDKDKDKAWDDPDPFKIKIKIWMWMWGAHPVVRDTDIDIHIKIWMWGQDPVGIDIDIDD

Sequence (91 aa):
MFSDTYFENELLRFGGINSIRGFEENSLAATAYGLLNLEYRYSLSPSMFVHTITDFCYLENNITEQKEKLYGFGFGFGILTQAGLFRLVYA

Radius of gyration: 17.07 Å; chains: 1; bounding box: 43×21×45 Å